Protein AF-A0A0F9SSB9-F1 (afdb_monomer)

Nearest PDB structures (foldseek):
  4ll4-assembly1_A  TM=5.069E-01  e=4.320E-01  Homo sapiens
  3eh1-assembly1_A  TM=4.615E-01  e=3.687E-01  Homo sapiens
  3eh2-assembly2_B  TM=4.632E-01  e=5.627E-01  Homo sapiens
  2nut-assembly1_B  TM=4.626E-01  e=5.627E-01  Homo sapiens
  2nup-assembly1_B  TM=4.131E-01  e=1.006E+00  Homo sapiens

Solvent-accessible surface area (backbone atoms only — not comparable to full-atom values): 6078 Å² total; per-residue (Å²): 110,49,40,52,62,40,77,47,74,48,72,54,76,49,72,35,81,74,84,45,76,48,34,30,32,37,40,35,24,44,34,40,78,85,44,54,82,59,84,90,54,81,59,78,37,50,78,71,52,75,51,70,82,46,72,33,49,53,74,34,72,49,69,55,69,86,40,78,48,65,43,90,57,66,38,70,47,30,28,49,32,45,33,38,27,37,50,55,96,94,41,81,38,76,64,48,72,52,75,47,77,31,40,30,37,125

Foldseek 3Di:
DEAAFDKDKDKDKDWAAPQAKWFKKKWKFKDAPPWDPDFQDDIPGHTDDMGGRDIDGHGDMDMDDIDIDGHNDFHFFIKIKIWIWTQDPNDTGTDGMDMDTDGYHD

Secondary structure (DSSP, 8-state):
-EETT--EEE--EEE--SSS-EEEEEEEEEE-TT----TTS---PEEEEEEEEEEE-TT-EEEPPPEEE--SS-EEEEEEEEEEEEEETTEEEEEEEEEEEEEEE-

Sequence (106 aa):
GATVNETISFYVNVGNYLNRNFSFQIQVKRGNKDTLMALNVPTNGSLGFIIGNFTLNDKEGWTSEQLNISFSEQGENQIIIAELWQIKNAEENFYSKVWMRLNITS

pLDDT: mean 95.23, std 3.01, range [80.38, 98.12]

Organism: NCBI:txid412755

Structure (mmCIF, N/CA/C/O backbone):
data_AF-A0A0F9SSB9-F1
#
_entry.id   AF-A0A0F9SSB9-F1
#
loop_
_atom_site.group_PDB
_atom_site.id
_atom_site.type_symbol
_atom_site.label_atom_id
_atom_site.label_alt_id
_atom_site.label_comp_id
_atom_site.label_asym_id
_atom_site.label_entity_id
_atom_site.label_seq_id
_atom_site.pdbx_PDB_ins_code
_atom_site.Cartn_x
_atom_site.Cartn_y
_atom_site.Cartn_z
_atom_site.occupancy
_atom_site.B_iso_or_equiv
_atom_site.auth_seq_id
_atom_site.auth_comp_id
_atom_site.auth_asym_id
_atom_site.auth_atom_id
_atom_site.pdbx_PDB_model_num
ATOM 1 N N . GLY A 1 1 ? -10.805 -9.957 12.124 1.00 80.38 1 GLY A N 1
ATOM 2 C CA . GLY A 1 1 ? -11.339 -8.866 12.960 1.00 80.38 1 GLY A CA 1
ATOM 3 C C . GLY A 1 1 ? -10.225 -8.372 13.850 1.00 80.38 1 GLY A C 1
ATOM 4 O O . GLY A 1 1 ? -9.237 -9.087 13.957 1.00 80.38 1 GLY A O 1
ATOM 5 N N . ALA A 1 2 ? -10.372 -7.186 14.424 1.00 92.50 2 ALA A N 1
ATOM 6 C CA . ALA A 1 2 ? -9.449 -6.613 15.407 1.00 92.50 2 ALA A CA 1
ATOM 7 C C . ALA A 1 2 ? -10.251 -5.750 16.396 1.00 92.50 2 ALA A C 1
ATOM 9 O O . ALA A 1 2 ? -11.395 -5.399 16.094 1.00 92.50 2 ALA A O 1
ATOM 10 N N . THR A 1 3 ? -9.696 -5.408 17.552 1.00 96.00 3 THR A N 1
ATOM 11 C CA . THR A 1 3 ? -10.320 -4.459 18.482 1.00 96.00 3 THR A CA 1
ATOM 12 C C . THR A 1 3 ? -9.874 -3.021 18.212 1.00 96.00 3 THR A C 1
ATOM 14 O O . THR A 1 3 ? -8.920 -2.757 17.472 1.00 96.00 3 THR A O 1
ATOM 17 N N . VAL A 1 4 ? -10.597 -2.051 18.775 1.00 95.19 4 VAL A N 1
ATOM 18 C CA . VAL A 1 4 ? -10.216 -0.634 18.711 1.00 95.19 4 VAL A CA 1
ATOM 19 C C . VAL A 1 4 ? -8.806 -0.450 19.274 1.00 95.19 4 VAL A C 1
ATOM 21 O O . VAL A 1 4 ? -8.477 -0.946 20.348 1.00 95.19 4 VAL A O 1
ATOM 24 N N . ASN A 1 5 ? -7.982 0.304 18.547 1.00 95.75 5 ASN A N 1
ATOM 25 C CA . ASN A 1 5 ? -6.567 0.555 18.833 1.00 95.75 5 ASN A CA 1
ATOM 26 C C . ASN A 1 5 ? -5.660 -0.686 18.831 1.00 95.75 5 ASN A C 1
ATOM 28 O O . ASN A 1 5 ? -4.471 -0.550 19.124 1.00 95.75 5 ASN A O 1
ATOM 32 N N . GLU A 1 6 ? -6.163 -1.863 18.450 1.00 96.69 6 GLU A N 1
ATOM 33 C CA . GLU A 1 6 ? -5.307 -3.020 18.212 1.00 96.69 6 GLU A CA 1
ATOM 34 C C . GLU A 1 6 ? -4.364 -2.730 17.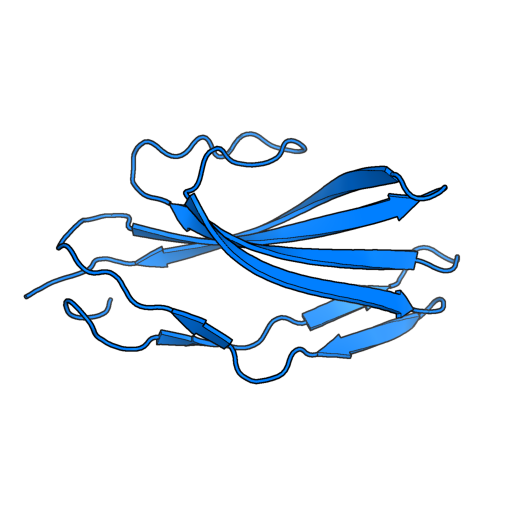038 1.00 96.69 6 GLU A C 1
ATOM 36 O O . GLU A 1 6 ? -4.775 -2.266 15.967 1.00 96.69 6 GLU A O 1
ATOM 41 N N . THR A 1 7 ? -3.075 -2.992 17.252 1.00 96.56 7 THR A N 1
ATOM 42 C CA . THR A 1 7 ? -2.067 -2.885 16.200 1.00 96.56 7 THR A CA 1
ATOM 43 C C . THR A 1 7 ? -2.147 -4.109 15.305 1.00 96.56 7 THR A C 1
ATOM 45 O O . THR A 1 7 ? -1.843 -5.224 15.719 1.00 96.56 7 THR A O 1
ATOM 48 N N . ILE A 1 8 ? -2.496 -3.881 14.046 1.00 95.94 8 ILE A N 1
ATOM 49 C CA . ILE A 1 8 ? -2.476 -4.889 12.996 1.00 95.94 8 ILE A CA 1
ATOM 50 C C . ILE A 1 8 ? -1.144 -4.770 12.266 1.00 95.94 8 ILE A C 1
ATOM 52 O O . ILE A 1 8 ? -0.866 -3.757 11.615 1.00 95.94 8 ILE A O 1
ATOM 56 N N . SER A 1 9 ? -0.337 -5.821 12.371 1.00 96.88 9 SER A N 1
ATOM 57 C CA . SER A 1 9 ? 0.965 -5.909 11.719 1.00 96.88 9 SER A CA 1
ATOM 58 C C . SER A 1 9 ? 0.895 -6.733 10.436 1.00 96.88 9 SER A C 1
ATOM 60 O O . SER A 1 9 ? 0.302 -7.812 10.412 1.00 96.88 9 SER A O 1
ATOM 62 N N . PHE A 1 10 ? 1.515 -6.252 9.362 1.00 96.25 10 PHE A N 1
ATOM 63 C CA . PHE A 1 10 ? 1.532 -6.935 8.067 1.00 96.25 10 PHE A CA 1
ATOM 64 C C . PHE A 1 10 ? 2.781 -6.580 7.252 1.00 96.25 10 PHE A C 1
ATOM 66 O O . PHE A 1 10 ? 3.517 -5.655 7.582 1.00 96.25 10 PHE A O 1
ATOM 73 N N . TYR A 1 11 ? 3.002 -7.320 6.168 1.00 97.06 11 TYR A N 1
ATOM 74 C CA . TYR A 1 11 ? 4.060 -7.067 5.191 1.00 97.06 11 TYR A CA 1
ATOM 75 C C . TYR A 1 11 ? 3.441 -6.902 3.806 1.00 97.06 11 TYR A C 1
ATOM 77 O O . TYR A 1 11 ? 2.404 -7.501 3.510 1.00 97.06 11 TYR A O 1
ATOM 85 N N . VAL A 1 12 ? 4.088 -6.123 2.944 1.00 96.50 12 VAL A N 1
ATOM 86 C CA . VAL A 1 12 ? 3.713 -5.990 1.534 1.00 96.50 12 VAL A CA 1
ATOM 87 C C . VAL A 1 12 ? 4.837 -6.532 0.666 1.00 96.50 12 VAL A C 1
ATOM 89 O O . VAL A 1 12 ? 6.003 -6.215 0.882 1.00 96.50 12 VAL A O 1
ATOM 92 N N . ASN A 1 13 ? 4.471 -7.341 -0.325 1.00 96.75 13 ASN A N 1
ATOM 93 C CA . ASN A 1 13 ? 5.397 -7.918 -1.291 1.00 96.75 13 ASN A CA 1
ATOM 94 C C . ASN A 1 13 ? 5.094 -7.366 -2.684 1.00 96.75 13 ASN A C 1
ATOM 96 O O . ASN A 1 13 ? 3.936 -7.353 -3.106 1.00 96.75 13 ASN A O 1
ATOM 100 N N . VAL A 1 14 ? 6.131 -6.950 -3.406 1.00 96.94 14 VAL A N 1
ATOM 101 C CA . VAL A 1 14 ? 6.053 -6.509 -4.803 1.00 96.94 14 VAL A CA 1
ATOM 102 C C . VAL A 1 14 ? 7.019 -7.348 -5.622 1.00 96.94 14 VAL A C 1
ATOM 104 O O . VAL A 1 14 ? 8.197 -7.421 -5.293 1.00 96.94 14 VAL A O 1
ATOM 107 N N . GLY A 1 15 ? 6.524 -7.972 -6.688 1.00 97.06 15 GLY A N 1
ATOM 108 C CA . GLY A 1 15 ? 7.343 -8.676 -7.673 1.00 97.06 15 GLY A CA 1
ATOM 109 C C . GLY A 1 15 ? 7.232 -7.997 -9.031 1.00 97.06 15 GLY A C 1
ATOM 110 O O . GLY A 1 15 ? 6.128 -7.659 -9.464 1.00 97.06 15 GLY A O 1
ATOM 111 N N . ASN A 1 16 ? 8.362 -7.795 -9.703 1.00 97.56 16 ASN A N 1
ATOM 112 C CA . ASN A 1 16 ? 8.393 -7.234 -11.045 1.00 97.56 16 ASN A CA 1
ATOM 113 C C . ASN A 1 16 ? 8.524 -8.347 -12.094 1.00 97.56 16 ASN A C 1
ATOM 115 O O . ASN A 1 16 ? 9.526 -9.048 -12.135 1.00 97.56 16 ASN A O 1
ATOM 119 N N . TYR A 1 17 ? 7.530 -8.475 -12.973 1.00 96.06 17 TYR A N 1
ATOM 120 C CA . TYR A 1 17 ? 7.516 -9.447 -14.078 1.00 96.06 17 TYR A CA 1
ATOM 121 C C . TYR A 1 17 ? 7.179 -8.773 -15.417 1.00 96.06 17 TYR A C 1
ATOM 123 O O . TYR A 1 17 ? 6.512 -9.350 -16.274 1.00 96.06 17 TYR A O 1
ATOM 131 N N . LEU A 1 18 ? 7.566 -7.501 -15.567 1.00 95.50 18 LEU A N 1
ATOM 132 C CA . LEU A 1 18 ? 7.199 -6.657 -16.708 1.00 95.50 18 LEU A CA 1
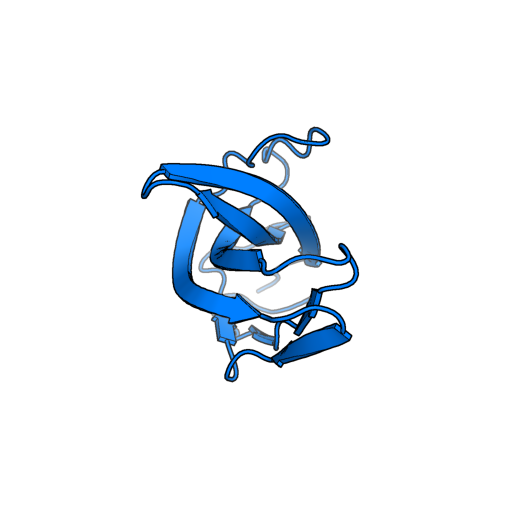ATOM 133 C C . LEU A 1 18 ? 8.236 -6.663 -17.840 1.00 95.50 18 LEU A C 1
ATOM 135 O O . LEU A 1 18 ? 8.049 -5.933 -18.814 1.00 95.50 18 LEU A O 1
ATOM 139 N N . ASN A 1 19 ? 9.325 -7.432 -17.723 1.00 97.00 19 ASN A N 1
ATOM 140 C CA . ASN A 1 19 ? 10.447 -7.433 -18.668 1.00 97.00 19 ASN A CA 1
ATOM 141 C C . ASN A 1 19 ? 11.084 -6.039 -18.861 1.00 97.00 19 ASN A C 1
ATOM 143 O O . ASN A 1 19 ? 11.503 -5.661 -19.955 1.00 97.00 19 ASN A O 1
ATOM 147 N N . ARG A 1 20 ? 11.089 -5.234 -17.793 1.00 95.75 20 ARG A N 1
ATOM 148 C CA . ARG A 1 20 ? 11.694 -3.895 -17.708 1.00 95.75 20 ARG A CA 1
ATOM 149 C C . ARG A 1 20 ? 11.881 -3.504 -16.248 1.00 95.75 20 ARG A C 1
ATOM 151 O O . ARG A 1 20 ? 11.190 -4.044 -15.388 1.00 95.75 20 ARG A O 1
ATOM 158 N N . ASN A 1 21 ? 12.716 -2.505 -15.978 1.00 96.56 21 ASN A N 1
ATOM 159 C CA . ASN A 1 21 ? 12.829 -1.941 -14.635 1.00 96.56 21 ASN A CA 1
ATOM 160 C C . ASN A 1 21 ? 11.527 -1.245 -14.224 1.00 96.56 21 ASN A C 1
ATOM 162 O O . ASN A 1 21 ? 10.872 -0.579 -15.034 1.00 96.56 21 ASN A O 1
ATOM 166 N N . PHE A 1 22 ? 11.163 -1.395 -12.954 1.00 96.94 22 PHE A N 1
ATOM 167 C CA . PHE A 1 22 ? 9.963 -0.811 -12.377 1.00 96.94 22 PHE A CA 1
ATOM 168 C C . PHE A 1 22 ? 10.325 -0.026 -11.120 1.00 96.94 22 PHE A C 1
ATOM 170 O O . PHE A 1 22 ? 10.671 -0.604 -10.089 1.00 96.94 22 PHE A O 1
ATOM 177 N N . SER A 1 23 ? 10.262 1.301 -11.225 1.00 97.69 23 SER A N 1
ATOM 178 C CA . SER A 1 23 ? 10.419 2.208 -10.090 1.00 97.69 23 SER A CA 1
ATOM 179 C C . SER A 1 23 ? 9.063 2.475 -9.453 1.00 97.69 23 SER A C 1
ATOM 181 O O . SER A 1 23 ? 8.092 2.746 -10.167 1.00 97.69 23 SER A O 1
ATOM 183 N N . PHE A 1 24 ? 8.977 2.382 -8.128 1.00 97.56 24 PHE A N 1
ATOM 184 C CA . PHE 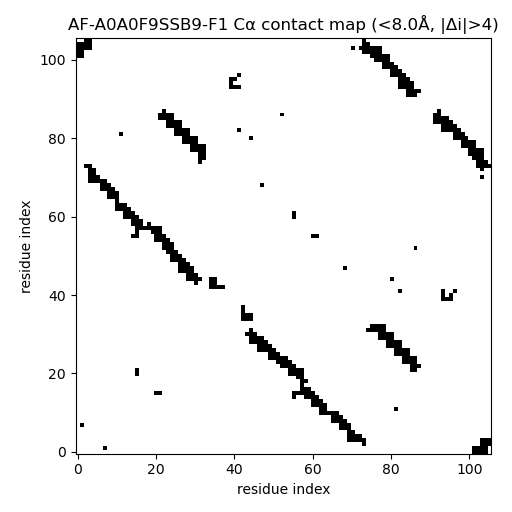A 1 24 ? 7.697 2.455 -7.433 1.00 97.56 24 PHE A CA 1
ATOM 185 C C . PHE A 1 24 ? 7.779 2.973 -6.000 1.00 97.56 24 PHE A C 1
ATOM 187 O O . PHE A 1 24 ? 8.833 3.007 -5.359 1.00 97.56 24 PHE A O 1
ATOM 194 N N . GLN A 1 25 ? 6.598 3.308 -5.493 1.00 97.38 25 GLN A N 1
ATOM 195 C CA . GLN A 1 25 ? 6.313 3.458 -4.077 1.00 97.38 25 GLN A CA 1
ATOM 196 C C . GLN A 1 25 ? 4.994 2.771 -3.719 1.00 97.38 25 GLN A C 1
ATOM 198 O O . GLN A 1 25 ? 4.167 2.470 -4.583 1.00 97.38 25 GLN A O 1
ATOM 203 N N . ILE A 1 26 ? 4.795 2.544 -2.428 1.00 97.88 26 ILE A N 1
ATOM 204 C CA . ILE A 1 26 ? 3.571 2.017 -1.846 1.00 97.88 26 ILE A CA 1
ATOM 205 C C . ILE A 1 26 ? 2.962 3.080 -0.946 1.00 97.88 26 ILE A C 1
ATOM 207 O O . ILE A 1 26 ? 3.626 3.613 -0.060 1.00 97.88 26 ILE A O 1
ATOM 211 N N . GLN A 1 27 ? 1.679 3.352 -1.148 1.00 97.88 27 GLN A N 1
ATOM 212 C CA . GLN A 1 27 ? 0.883 4.174 -0.247 1.00 97.88 27 GLN A CA 1
ATOM 213 C C . GLN A 1 27 ? -0.076 3.269 0.517 1.00 97.88 27 GLN A C 1
ATOM 215 O O . GLN A 1 27 ? -0.907 2.585 -0.082 1.00 97.88 27 GLN A O 1
ATOM 220 N N . VAL A 1 28 ? 0.037 3.259 1.843 1.00 98.06 28 VAL A N 1
ATOM 221 C CA . VAL A 1 28 ? -0.874 2.512 2.709 1.00 98.06 28 VAL A CA 1
ATOM 222 C C . VAL A 1 28 ? -1.950 3.452 3.227 1.00 98.06 28 VAL A C 1
ATOM 224 O O . VAL A 1 28 ? -1.655 4.487 3.828 1.00 98.06 28 VAL A O 1
ATOM 227 N N . LYS A 1 29 ? -3.209 3.080 3.010 1.00 97.94 29 LYS A N 1
ATOM 228 C CA . LYS A 1 29 ? -4.394 3.859 3.364 1.00 97.94 29 LYS A CA 1
ATOM 229 C C . LYS A 1 29 ? -5.331 3.072 4.277 1.00 97.94 29 LYS A C 1
ATOM 231 O O . LYS A 1 29 ? -5.406 1.844 4.214 1.00 97.94 29 LYS A O 1
ATOM 236 N N . ARG A 1 30 ? -6.081 3.811 5.094 1.00 97.44 30 ARG A N 1
ATOM 237 C CA . ARG A 1 30 ? -7.254 3.330 5.830 1.00 97.44 30 ARG A CA 1
ATOM 238 C C . ARG A 1 30 ? -8.509 3.698 5.050 1.00 97.44 30 ARG A C 1
ATOM 240 O O . ARG A 1 30 ? -8.670 4.847 4.652 1.00 97.44 30 ARG A O 1
ATOM 247 N N . GLY A 1 31 ? -9.393 2.738 4.848 1.00 96.06 31 GLY A N 1
ATOM 248 C CA . GLY A 1 31 ? -10.716 2.943 4.275 1.00 96.06 31 GLY A CA 1
ATOM 249 C C . GLY A 1 31 ? -11.809 2.406 5.190 1.00 96.06 31 GLY A C 1
ATOM 250 O O . GLY A 1 31 ? -11.535 1.802 6.222 1.00 96.06 31 GLY A O 1
ATOM 251 N N . ASN A 1 32 ? -13.048 2.601 4.772 1.00 95.12 32 ASN A N 1
ATOM 252 C CA . ASN A 1 32 ? -14.268 2.140 5.423 1.00 95.12 32 ASN A CA 1
ATOM 253 C C . ASN A 1 32 ? -15.297 1.726 4.351 1.00 95.12 32 ASN A C 1
ATOM 255 O O . ASN A 1 32 ? -14.983 1.667 3.158 1.00 95.12 32 ASN A O 1
ATOM 259 N N . LYS A 1 33 ? -16.546 1.474 4.756 1.00 92.88 33 LYS A N 1
ATOM 260 C CA . LYS A 1 33 ? -17.646 1.108 3.846 1.00 92.88 33 LYS A CA 1
ATOM 261 C C . LYS A 1 33 ? -17.906 2.110 2.706 1.00 92.88 33 LYS A C 1
ATOM 263 O O . LYS A 1 33 ? -18.411 1.702 1.666 1.00 92.88 33 LYS A O 1
ATOM 268 N N . ASP A 1 34 ? -17.548 3.381 2.889 1.00 94.25 34 ASP A N 1
ATOM 269 C CA . ASP A 1 34 ? -17.786 4.467 1.930 1.00 94.25 34 ASP A CA 1
ATOM 270 C C . ASP A 1 34 ? -16.573 4.689 1.003 1.00 94.25 34 ASP A C 1
ATOM 272 O O . ASP A 1 34 ? -16.571 5.571 0.141 1.00 94.25 34 ASP A O 1
ATOM 276 N N . THR A 1 35 ? -15.516 3.884 1.158 1.00 95.88 35 THR A N 1
ATOM 277 C CA . THR A 1 35 ? -14.331 3.945 0.299 1.00 95.88 35 THR A CA 1
ATOM 278 C C . THR A 1 35 ? -14.626 3.397 -1.096 1.00 95.88 35 THR A C 1
ATOM 280 O O . THR A 1 35 ? -15.078 2.263 -1.268 1.00 95.88 35 THR A O 1
ATOM 283 N N . LEU A 1 36 ? -14.305 4.191 -2.116 1.00 94.69 36 LEU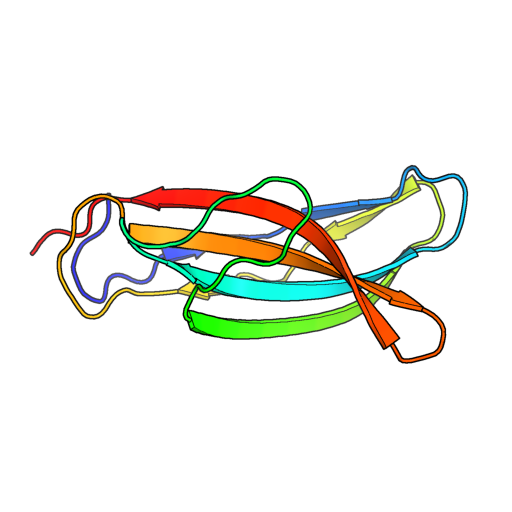 A N 1
ATOM 284 C CA . LEU A 1 36 ? -14.491 3.855 -3.523 1.00 94.69 36 LEU A CA 1
ATOM 285 C C . LEU A 1 36 ? -13.404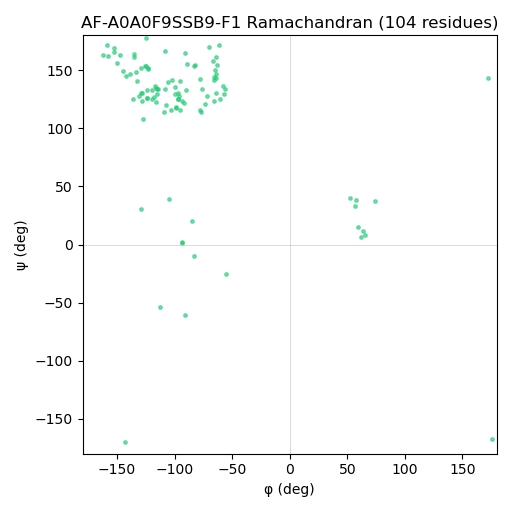 2.877 -3.992 1.00 94.69 36 LEU A C 1
ATOM 287 O O . LEU A 1 36 ? -12.227 3.222 -4.091 1.00 94.69 36 LEU A O 1
ATOM 291 N N . MET A 1 37 ? -13.821 1.655 -4.334 1.00 92.69 37 MET A N 1
ATOM 292 C CA . MET A 1 37 ? -12.945 0.550 -4.753 1.00 92.69 37 MET A CA 1
ATOM 293 C C . MET A 1 37 ? -12.998 0.292 -6.268 1.00 92.69 37 MET A C 1
ATOM 295 O O . MET A 1 37 ? -13.002 -0.855 -6.713 1.00 92.69 37 MET A O 1
ATOM 299 N N . ALA A 1 38 ? -13.057 1.352 -7.077 1.00 92.88 38 ALA A N 1
ATOM 300 C CA . ALA A 1 38 ? -13.090 1.232 -8.536 1.00 92.88 38 ALA A CA 1
ATOM 301 C C . ALA A 1 38 ? -11.777 0.650 -9.089 1.00 92.88 38 ALA A C 1
ATOM 303 O O . ALA A 1 38 ? -10.701 0.924 -8.565 1.00 92.88 38 ALA A O 1
ATOM 304 N N . LEU A 1 39 ? -11.839 -0.158 -10.147 1.00 89.12 39 LEU A N 1
ATOM 305 C CA . LEU A 1 39 ? -10.651 -0.739 -10.785 1.00 89.12 39 LEU A CA 1
ATOM 306 C C . LEU A 1 39 ? -9.756 0.356 -11.388 1.00 89.12 39 LEU A C 1
ATOM 308 O O . LEU A 1 39 ? -10.254 1.360 -11.884 1.00 89.12 39 LEU A O 1
ATOM 312 N N . ASN A 1 40 ? -8.437 0.144 -11.368 1.00 89.38 40 ASN A N 1
ATOM 313 C CA . ASN A 1 40 ? -7.441 0.981 -12.060 1.00 89.38 40 ASN A CA 1
ATOM 314 C C . ASN A 1 40 ? -7.384 2.475 -11.671 1.00 89.38 40 ASN A C 1
ATOM 316 O O . ASN A 1 40 ? -6.754 3.258 -12.373 1.00 89.38 40 ASN A O 1
ATOM 320 N N . VAL A 1 41 ? -7.988 2.873 -10.550 1.00 95.38 41 VAL A N 1
ATOM 321 C CA . VAL A 1 41 ? -7.896 4.236 -9.997 1.00 95.38 41 VAL A CA 1
ATOM 322 C C . VAL A 1 41 ? -7.503 4.209 -8.516 1.00 95.38 41 VAL A C 1
ATOM 324 O O . VAL A 1 41 ? -7.815 3.225 -7.829 1.00 95.38 41 VAL A O 1
ATOM 327 N N . PRO A 1 42 ? -6.840 5.256 -7.993 1.00 96.44 42 PRO A N 1
ATOM 328 C CA . PRO A 1 42 ? -6.553 5.349 -6.568 1.00 96.44 42 PRO A CA 1
ATOM 329 C C . PRO A 1 42 ? -7.844 5.465 -5.754 1.00 96.44 42 PRO A C 1
ATOM 331 O O . PRO A 1 42 ? -8.860 5.985 -6.215 1.00 96.44 42 PRO A O 1
ATOM 334 N N . THR A 1 43 ? -7.803 4.962 -4.529 1.00 97.31 43 THR A N 1
ATOM 335 C CA . THR A 1 43 ? -8.906 5.043 -3.572 1.00 97.31 43 THR A CA 1
ATOM 336 C C . THR A 1 43 ? -8.908 6.391 -2.858 1.00 97.31 43 THR A C 1
ATOM 338 O O . THR A 1 43 ? -7.864 7.029 -2.672 1.00 97.31 43 THR A O 1
ATOM 341 N N . ASN A 1 44 ? -10.092 6.788 -2.391 1.00 96.50 44 ASN A N 1
ATOM 342 C CA . ASN A 1 44 ? -10.310 7.950 -1.527 1.00 96.50 44 ASN A CA 1
ATOM 343 C C . ASN A 1 44 ? -10.099 7.635 -0.031 1.00 96.50 44 ASN A C 1
ATOM 345 O O . ASN A 1 44 ? -10.617 8.355 0.818 1.00 96.50 44 ASN A O 1
ATOM 349 N N . GLY A 1 45 ? -9.380 6.556 0.299 1.00 95.81 45 GLY A N 1
ATOM 350 C CA . GLY A 1 45 ? -9.023 6.239 1.680 1.00 95.81 45 GLY A CA 1
ATOM 351 C C . GLY A 1 45 ? -8.050 7.260 2.279 1.00 95.81 45 GLY A C 1
ATOM 352 O O . GLY A 1 45 ? -7.299 7.932 1.568 1.00 95.81 45 GLY A O 1
ATOM 353 N N . SER A 1 46 ? -8.025 7.333 3.605 1.00 96.56 46 SER A N 1
ATOM 354 C CA . SER A 1 46 ? -7.132 8.202 4.368 1.00 96.56 46 SER A CA 1
ATOM 355 C C . SER A 1 46 ? -5.708 7.659 4.344 1.00 96.56 46 SER A C 1
ATOM 357 O O . SER A 1 46 ? -5.456 6.542 4.804 1.00 96.56 46 SER A O 1
ATOM 359 N N . LEU A 1 47 ? -4.764 8.450 3.833 1.00 96.88 47 LEU A N 1
ATOM 360 C CA . LEU A 1 47 ? -3.348 8.087 3.809 1.00 96.88 47 LEU A CA 1
ATOM 361 C C . LEU A 1 47 ? -2.812 7.880 5.228 1.00 96.88 47 LEU A C 1
ATOM 363 O O . LEU A 1 47 ? -2.935 8.750 6.085 1.00 96.88 47 LEU A O 1
ATOM 367 N N . GLY A 1 48 ? -2.234 6.706 5.468 1.00 94.00 48 GLY A N 1
ATOM 368 C CA . GLY A 1 48 ? -1.517 6.390 6.695 1.00 94.00 48 GLY A CA 1
ATOM 369 C C . GLY A 1 48 ? -0.039 6.721 6.560 1.00 94.00 48 GLY A C 1
ATOM 370 O O . GLY A 1 48 ? 0.478 7.538 7.312 1.00 94.00 48 GLY A O 1
ATOM 371 N N . PHE A 1 49 ? 0.634 6.085 5.603 1.00 94.44 49 PHE A N 1
ATOM 372 C CA . PHE A 1 49 ? 2.061 6.286 5.359 1.00 94.44 49 PHE A CA 1
ATOM 373 C C . PHE A 1 49 ? 2.450 5.877 3.935 1.00 94.44 49 PHE A C 1
ATOM 375 O O . PHE A 1 49 ? 1.720 5.158 3.247 1.00 94.44 49 PHE A O 1
ATOM 382 N N . ILE A 1 50 ? 3.619 6.354 3.511 1.00 96.81 50 ILE A N 1
ATOM 383 C CA . ILE A 1 50 ? 4.231 6.083 2.210 1.00 96.81 50 ILE A CA 1
ATOM 384 C C . ILE A 1 50 ? 5.550 5.352 2.452 1.00 96.81 50 ILE A C 1
ATOM 386 O O . ILE A 1 50 ? 6.314 5.726 3.339 1.00 96.81 50 ILE A O 1
ATOM 390 N N . ILE A 1 51 ? 5.815 4.316 1.663 1.00 94.94 51 ILE A N 1
ATOM 391 C CA . ILE A 1 51 ? 7.069 3.559 1.671 1.00 94.94 51 ILE A CA 1
ATOM 392 C C . ILE A 1 51 ? 7.548 3.519 0.233 1.00 94.94 51 ILE A C 1
ATOM 394 O O . ILE A 1 51 ? 6.805 3.053 -0.631 1.00 94.94 51 ILE A O 1
ATOM 398 N N .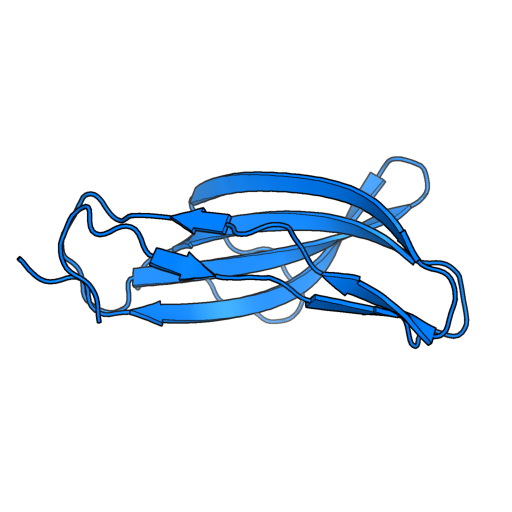 GLY A 1 52 ? 8.752 3.979 -0.080 1.00 83.69 52 GLY A N 1
ATOM 399 C CA . GLY A 1 52 ? 9.087 4.028 -1.494 1.00 83.69 52 GLY A CA 1
ATOM 400 C C . GLY A 1 52 ? 10.406 4.641 -1.895 1.00 83.69 52 GLY A C 1
ATOM 401 O O . GLY A 1 52 ? 11.286 4.888 -1.075 1.00 83.69 52 GLY A O 1
ATOM 402 N N . ASN A 1 53 ? 10.454 4.868 -3.211 1.00 90.06 53 ASN A N 1
ATOM 403 C CA . ASN A 1 53 ? 11.600 5.147 -4.077 1.00 90.06 53 ASN A CA 1
ATOM 404 C C . ASN A 1 53 ? 12.482 3.926 -4.360 1.00 90.06 53 ASN A C 1
ATOM 406 O O . ASN A 1 53 ? 13.701 4.030 -4.485 1.00 90.06 53 ASN A O 1
ATOM 410 N N . PHE A 1 54 ? 11.848 2.764 -4.522 1.00 95.88 54 PHE A N 1
ATOM 411 C CA . PHE A 1 54 ? 12.528 1.538 -4.928 1.00 95.88 54 PHE A CA 1
ATOM 412 C C . PHE A 1 54 ? 12.551 1.404 -6.446 1.00 95.88 54 PHE A C 1
ATOM 414 O O . PHE A 1 54 ? 11.681 1.924 -7.145 1.00 95.88 54 PHE A O 1
ATOM 421 N N . THR A 1 55 ? 13.528 0.660 -6.955 1.00 97.06 55 THR A N 1
ATOM 422 C CA . THR A 1 55 ? 13.543 0.179 -8.337 1.00 97.06 55 THR A CA 1
ATOM 423 C C . THR A 1 55 ? 13.839 -1.307 -8.320 1.00 97.06 55 THR A C 1
ATOM 425 O O . THR A 1 55 ? 14.815 -1.720 -7.703 1.00 97.06 55 THR A O 1
ATOM 428 N N . LEU A 1 56 ? 12.993 -2.088 -8.988 1.00 97.44 56 LEU A N 1
ATOM 429 C CA . LEU A 1 56 ? 13.209 -3.516 -9.205 1.00 97.44 56 LEU A CA 1
ATOM 430 C C . LEU A 1 56 ? 13.544 -3.766 -10.666 1.00 97.44 56 LEU A C 1
ATOM 432 O O . LEU A 1 56 ? 12.845 -3.273 -11.558 1.00 97.44 56 LEU A O 1
ATOM 436 N N . ASN A 1 57 ? 14.577 -4.563 -10.910 1.00 98.06 57 ASN A N 1
ATOM 437 C CA . ASN A 1 57 ? 14.832 -5.140 -12.223 1.00 98.06 57 ASN A CA 1
ATOM 438 C C . ASN A 1 57 ? 13.773 -6.208 -12.543 1.00 98.06 57 ASN A C 1
ATOM 440 O O . ASN A 1 57 ? 12.952 -6.577 -11.697 1.00 98.06 57 ASN A O 1
ATOM 444 N N . ASP A 1 58 ? 13.746 -6.688 -13.787 1.00 97.38 58 ASP A N 1
ATOM 445 C CA . ASP A 1 58 ? 12.869 -7.804 -14.151 1.00 97.38 58 ASP A CA 1
ATOM 446 C C . ASP A 1 58 ? 13.171 -9.040 -13.286 1.00 97.38 58 ASP A C 1
ATOM 448 O O . ASP A 1 58 ? 14.331 -9.383 -13.064 1.00 97.38 58 ASP A O 1
ATOM 452 N N . LYS A 1 59 ? 12.113 -9.709 -12.817 1.00 97.12 59 LYS A N 1
ATOM 453 C CA . LYS A 1 59 ? 12.118 -10.886 -11.927 1.00 97.12 59 LYS A CA 1
ATOM 454 C C . LYS A 1 59 ? 12.658 -10.651 -10.518 1.00 97.12 59 LYS A C 1
ATOM 456 O O . LYS A 1 59 ? 12.788 -11.613 -9.762 1.00 97.12 59 LYS A O 1
ATOM 461 N N . GLU A 1 60 ? 12.923 -9.407 -10.133 1.00 98.12 60 GLU A N 1
ATOM 462 C CA . GLU A 1 60 ? 13.226 -9.078 -8.744 1.00 98.12 60 GLU A CA 1
ATOM 463 C C . GLU A 1 60 ? 11.953 -8.891 -7.916 1.00 98.12 60 GLU A C 1
ATOM 465 O O . GLU A 1 60 ? 10.881 -8.530 -8.417 1.00 98.12 60 GLU A O 1
ATOM 470 N N . GLY A 1 61 ? 12.097 -9.142 -6.618 1.00 97.44 61 GLY A N 1
ATOM 471 C CA . GLY A 1 61 ? 11.062 -8.930 -5.622 1.00 97.44 61 GLY A CA 1
ATOM 472 C C . GLY A 1 61 ? 11.562 -8.052 -4.485 1.00 97.44 61 GLY A C 1
ATOM 473 O O . GLY A 1 61 ? 12.753 -8.017 -4.181 1.00 97.44 61 GLY A O 1
ATOM 474 N N . TRP A 1 62 ? 10.629 -7.364 -3.845 1.00 97.25 62 TRP A N 1
ATOM 475 C CA . TRP A 1 62 ? 10.853 -6.585 -2.638 1.00 97.25 62 TRP A CA 1
ATOM 476 C C . TRP A 1 62 ? 9.772 -6.899 -1.612 1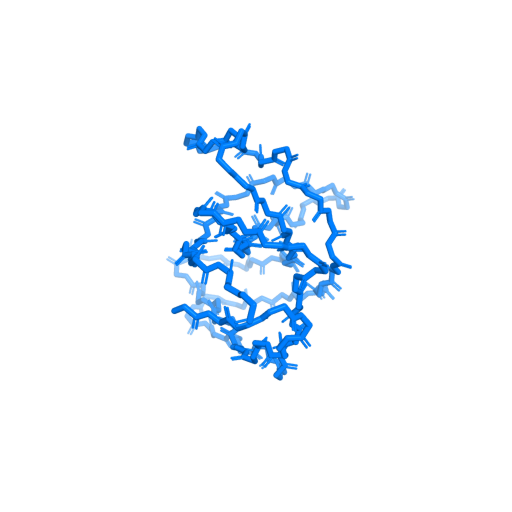.00 97.25 62 TRP A C 1
ATOM 478 O O . TRP A 1 62 ? 8.593 -7.023 -1.954 1.00 97.25 62 TRP A O 1
ATOM 488 N N . THR A 1 63 ? 10.185 -6.980 -0.354 1.00 97.12 63 THR A N 1
ATOM 489 C CA . THR A 1 63 ? 9.311 -7.147 0.805 1.00 97.12 63 THR A CA 1
ATOM 490 C C . THR A 1 63 ? 9.515 -5.952 1.719 1.00 97.12 63 THR A C 1
ATOM 492 O O . THR A 1 63 ? 10.652 -5.568 1.991 1.00 97.12 63 THR A O 1
ATOM 495 N N . SER A 1 64 ? 8.421 -5.357 2.189 1.00 96.25 64 SER A N 1
ATOM 496 C CA . SER A 1 64 ? 8.489 -4.266 3.154 1.00 96.25 64 SER A CA 1
ATOM 497 C C . SER A 1 64 ? 9.080 -4.731 4.483 1.00 96.25 64 SER A C 1
ATOM 499 O O . SER A 1 64 ? 9.030 -5.911 4.828 1.00 96.25 64 SER A O 1
ATOM 501 N N . GLU A 1 65 ? 9.541 -3.786 5.298 1.00 95.75 65 GLU A N 1
ATOM 502 C CA . GLU A 1 65 ? 9.607 -4.022 6.741 1.00 95.75 65 GLU A CA 1
ATOM 503 C C . GLU A 1 65 ? 8.197 -4.272 7.311 1.00 95.75 65 GLU A C 1
ATOM 505 O O . GLU A 1 65 ? 7.190 -4.130 6.606 1.00 95.75 65 GLU A O 1
ATOM 510 N N . GLN A 1 66 ? 8.108 -4.669 8.583 1.00 97.19 66 GLN A N 1
ATOM 511 C CA . GLN A 1 66 ? 6.815 -4.873 9.232 1.00 97.19 66 GLN A CA 1
ATOM 512 C C . GLN A 1 66 ? 6.074 -3.539 9.348 1.00 97.19 66 GLN A C 1
ATOM 514 O O . GLN A 1 66 ? 6.570 -2.581 9.937 1.00 97.19 66 GLN A O 1
ATOM 519 N N . LEU A 1 67 ? 4.868 -3.495 8.799 1.00 96.50 67 LEU A N 1
ATOM 520 C CA . LEU A 1 67 ? 4.013 -2.320 8.785 1.00 96.50 67 LEU A CA 1
ATOM 521 C C . LEU A 1 67 ? 2.933 -2.464 9.837 1.00 96.50 67 LEU A C 1
ATOM 523 O O . LEU A 1 67 ? 2.382 -3.547 10.011 1.00 96.50 67 LEU A O 1
ATOM 527 N N . ASN A 1 68 ? 2.611 -1.358 10.499 1.00 96.50 68 ASN A N 1
ATOM 528 C CA . ASN A 1 68 ? 1.666 -1.333 11.604 1.00 96.50 68 ASN A CA 1
ATOM 529 C C . ASN A 1 68 ? 0.547 -0.338 11.318 1.00 96.50 68 ASN A C 1
ATOM 531 O O . ASN A 1 68 ? 0.793 0.805 10.925 1.00 96.50 68 ASN A O 1
ATOM 535 N N . ILE A 1 69 ? -0.691 -0.766 11.539 1.00 95.19 69 ILE A N 1
ATOM 536 C CA . ILE A 1 69 ? -1.867 0.083 11.401 1.00 95.19 69 ILE A CA 1
ATOM 537 C C . ILE A 1 69 ? -2.876 -0.247 12.493 1.00 95.19 69 ILE A C 1
ATOM 539 O O . ILE A 1 69 ? -3.025 -1.395 12.890 1.00 95.19 69 ILE A O 1
ATOM 543 N N . SER A 1 70 ? -3.579 0.765 12.973 1.00 95.00 70 SER A N 1
ATOM 544 C CA . SER A 1 70 ? -4.666 0.624 13.936 1.00 95.00 70 SER A CA 1
ATOM 545 C C . SER A 1 70 ? -5.853 1.480 13.507 1.00 95.00 70 SER A C 1
ATOM 547 O O . SER A 1 70 ? -5.706 2.400 12.686 1.00 95.00 70 SER A O 1
ATOM 549 N N . PHE A 1 71 ? -7.022 1.159 14.056 1.00 94.81 71 PHE A N 1
ATOM 550 C CA . PHE A 1 71 ? -8.269 1.892 13.861 1.00 94.81 71 PHE A CA 1
ATOM 551 C C . PHE A 1 71 ? -8.737 2.436 15.210 1.00 94.81 71 PHE A C 1
ATOM 553 O O . PHE A 1 71 ? -8.837 1.687 16.179 1.00 94.81 71 PHE A O 1
ATOM 560 N N . SER A 1 72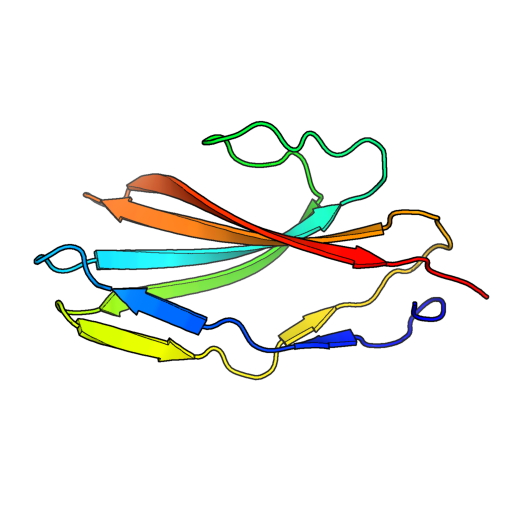 ? -9.004 3.740 15.269 1.00 92.69 72 SER A N 1
ATOM 561 C CA . SER A 1 72 ? -9.410 4.439 16.496 1.00 92.69 72 SER A CA 1
ATOM 562 C C . SER A 1 72 ? -10.902 4.325 16.804 1.00 92.69 72 SER A C 1
ATOM 564 O O . SER A 1 72 ? -11.340 4.721 17.879 1.00 92.69 72 SER A O 1
ATOM 566 N N . GLU A 1 73 ? -11.686 3.808 15.862 1.00 91.62 73 GLU A N 1
ATOM 567 C CA . GLU A 1 73 ? -13.138 3.721 15.952 1.00 91.62 73 GLU A CA 1
ATOM 568 C C . GLU A 1 73 ? -13.607 2.326 15.544 1.00 91.62 73 GLU A C 1
ATOM 570 O O . GLU A 1 73 ? -13.000 1.666 14.694 1.00 91.62 73 GLU A O 1
ATOM 575 N N . GLN A 1 74 ? -14.711 1.890 16.149 1.00 93.19 74 GLN A N 1
ATOM 576 C CA . GLN A 1 74 ? -15.405 0.681 15.726 1.00 93.19 74 GLN A CA 1
ATOM 577 C C . GLN A 1 74 ? -15.938 0.843 14.304 1.00 93.19 74 GLN A C 1
ATOM 579 O O . GLN A 1 74 ? -16.231 1.945 13.836 1.00 93.19 74 GLN A O 1
ATOM 584 N N . GLY A 1 75 ? -16.116 -0.274 13.612 1.00 91.31 75 GLY A N 1
ATOM 585 C CA . GLY A 1 75 ? -16.783 -0.253 12.323 1.00 91.31 75 GLY A CA 1
ATOM 586 C C . GLY A 1 75 ? -16.729 -1.586 11.608 1.00 91.31 75 GLY A C 1
ATOM 587 O O . GLY A 1 75 ? -15.723 -2.299 11.633 1.00 91.31 75 GLY A O 1
ATOM 588 N N . GLU A 1 76 ? -17.823 -1.899 10.929 1.00 89.44 76 GLU A N 1
ATOM 589 C CA . GLU A 1 76 ? -17.866 -2.982 9.959 1.00 89.44 76 GLU A CA 1
ATOM 590 C C . GLU A 1 76 ? -17.216 -2.532 8.650 1.00 89.44 76 GLU A C 1
ATOM 592 O O . GLU A 1 76 ? -17.392 -1.392 8.212 1.00 89.44 76 GLU A O 1
ATOM 597 N N . ASN A 1 77 ? -16.495 -3.444 7.993 1.00 90.81 77 ASN A N 1
ATOM 598 C CA . ASN A 1 77 ? -15.814 -3.176 6.723 1.00 90.81 77 ASN A CA 1
ATOM 599 C C . ASN A 1 77 ? -14.808 -2.010 6.774 1.00 90.81 77 ASN A C 1
ATOM 601 O O . ASN A 1 77 ? -14.676 -1.260 5.805 1.00 90.81 77 ASN A O 1
ATOM 605 N N . GLN A 1 78 ? -14.065 -1.881 7.873 1.00 95.94 78 GLN A N 1
ATOM 606 C CA . GLN A 1 78 ? -12.831 -1.094 7.882 1.00 95.94 78 GLN A CA 1
ATOM 607 C C . GLN A 1 78 ? -11.819 -1.752 6.933 1.00 95.94 78 GLN A C 1
ATOM 609 O O . GLN A 1 78 ? -11.790 -2.977 6.793 1.00 95.94 78 GLN A O 1
ATOM 614 N N . ILE A 1 79 ? -11.020 -0.957 6.225 1.00 96.94 79 ILE A N 1
ATOM 615 C CA . ILE A 1 79 ? -10.181 -1.440 5.122 1.00 96.94 79 ILE A CA 1
ATOM 616 C C . ILE A 1 79 ? -8.738 -0.994 5.328 1.00 96.94 79 ILE A C 1
ATOM 618 O O . ILE A 1 79 ? -8.471 0.187 5.534 1.00 96.94 79 ILE A O 1
ATOM 622 N N . ILE A 1 80 ? -7.799 -1.927 5.215 1.00 97.56 80 ILE A N 1
ATOM 623 C CA . ILE A 1 80 ? -6.383 -1.618 4.994 1.00 97.56 80 ILE A CA 1
ATOM 624 C C . ILE A 1 80 ? -6.136 -1.752 3.496 1.00 97.56 80 ILE A C 1
ATOM 626 O O . ILE A 1 80 ? -6.452 -2.790 2.914 1.00 97.56 80 ILE A O 1
ATOM 630 N N . ILE A 1 81 ? -5.599 -0.712 2.867 1.00 98.00 81 ILE A N 1
ATOM 631 C CA . ILE A 1 81 ? -5.393 -0.643 1.417 1.00 98.00 81 ILE A CA 1
ATOM 632 C C . ILE A 1 81 ? -3.917 -0.361 1.173 1.00 98.00 81 ILE A C 1
ATOM 634 O O . ILE A 1 81 ? -3.390 0.612 1.703 1.00 98.00 81 ILE A O 1
ATOM 638 N N . ALA A 1 82 ? -3.256 -1.183 0.365 1.00 97.69 82 ALA A N 1
ATOM 639 C CA . ALA A 1 82 ? -1.918 -0.903 -0.137 1.00 97.69 82 ALA A CA 1
ATOM 640 C C . ALA A 1 82 ? -2.015 -0.599 -1.634 1.00 97.69 82 ALA A C 1
ATOM 642 O O . ALA A 1 82 ? -2.386 -1.460 -2.435 1.00 97.69 82 ALA A O 1
ATOM 643 N N . GLU A 1 83 ? -1.710 0.640 -2.003 1.00 98.06 83 GLU A N 1
ATOM 644 C CA . GLU A 1 83 ? -1.680 1.101 -3.387 1.00 98.06 83 GLU A CA 1
ATOM 645 C C . GLU A 1 83 ? -0.243 1.112 -3.891 1.00 98.06 83 GLU A C 1
ATOM 647 O O . GLU A 1 83 ? 0.639 1.682 -3.254 1.00 98.06 83 GLU A O 1
ATOM 652 N N . LEU A 1 84 ? -0.022 0.502 -5.050 1.00 97.44 84 LEU A N 1
ATOM 653 C CA . LEU A 1 84 ? 1.243 0.520 -5.764 1.00 97.44 84 LEU A CA 1
ATOM 654 C C . LEU A 1 84 ? 1.220 1.668 -6.773 1.00 97.44 84 LEU A C 1
ATOM 656 O O . LEU A 1 84 ? 0.346 1.718 -7.644 1.00 97.44 84 LEU A O 1
ATOM 660 N N . TRP A 1 85 ? 2.197 2.560 -6.672 1.00 97.75 85 TRP A N 1
ATOM 661 C CA . TRP A 1 85 ? 2.356 3.718 -7.542 1.00 97.75 85 TRP A CA 1
ATOM 662 C C . TRP A 1 85 ? 3.660 3.588 -8.317 1.00 97.75 85 TRP A C 1
ATOM 664 O O . TRP A 1 85 ? 4.728 3.460 -7.721 1.00 97.75 85 TRP A O 1
ATOM 674 N N . GLN A 1 86 ? 3.578 3.616 -9.643 1.00 96.75 86 GLN A N 1
ATOM 675 C CA . GLN A 1 86 ? 4.747 3.665 -10.508 1.00 96.75 86 GLN A CA 1
ATOM 676 C C . GLN A 1 86 ? 5.327 5.080 -10.505 1.00 96.75 86 GLN A C 1
ATOM 678 O O . GLN A 1 86 ? 4.601 6.050 -10.708 1.00 96.75 86 GLN A O 1
ATOM 683 N N . ILE A 1 87 ? 6.644 5.187 -10.365 1.00 96.25 87 ILE A N 1
ATOM 684 C CA . ILE A 1 87 ? 7.380 6.440 -10.521 1.00 96.25 87 ILE A CA 1
ATOM 685 C C . ILE A 1 87 ? 7.968 6.452 -11.932 1.00 96.25 87 ILE A C 1
ATOM 687 O O . ILE A 1 87 ? 8.782 5.598 -12.286 1.00 96.25 87 ILE A O 1
ATOM 691 N N . LYS A 1 88 ? 7.553 7.409 -12.761 1.00 91.94 88 LYS A N 1
ATOM 692 C CA . LYS A 1 88 ? 8.067 7.583 -14.125 1.00 91.94 88 LYS A CA 1
ATOM 693 C C . LYS A 1 88 ? 8.324 9.061 -14.366 1.00 91.94 88 LYS A C 1
ATOM 695 O O . LYS A 1 88 ? 7.419 9.860 -14.200 1.00 91.94 88 LYS A O 1
ATOM 700 N N . ASN A 1 89 ? 9.543 9.421 -14.770 1.00 89.44 89 ASN A N 1
ATOM 701 C CA . ASN A 1 89 ? 9.932 10.818 -15.012 1.00 89.44 89 ASN A CA 1
ATOM 702 C C . ASN A 1 89 ? 9.624 11.755 -13.822 1.00 89.44 89 ASN A C 1
ATOM 704 O O . ASN A 1 89 ? 9.172 12.873 -14.027 1.00 89.44 89 ASN A O 1
ATOM 708 N N . ALA A 1 90 ? 9.851 11.283 -12.590 1.00 86.62 90 ALA A N 1
ATOM 709 C CA . ALA A 1 90 ? 9.500 11.977 -11.342 1.00 86.62 90 ALA A CA 1
ATOM 710 C C . ALA A 1 90 ? 7.991 12.212 -11.103 1.00 86.62 90 ALA A C 1
ATOM 712 O O . ALA A 1 90 ? 7.630 12.916 -10.166 1.00 86.62 90 ALA A O 1
ATOM 713 N N . GLU A 1 91 ? 7.112 11.581 -11.886 1.00 92.94 91 GLU A N 1
ATOM 714 C CA . GLU A 1 91 ? 5.664 11.591 -11.673 1.00 92.94 91 GLU A CA 1
ATOM 715 C C . GLU A 1 91 ? 5.169 10.254 -11.112 1.00 92.94 91 GLU A C 1
ATOM 717 O O . GLU A 1 91 ? 5.587 9.172 -11.544 1.00 92.94 91 GLU A O 1
ATOM 722 N N . GLU A 1 92 ? 4.232 10.335 -10.169 1.00 94.25 92 GLU A N 1
ATOM 723 C CA . GLU A 1 92 ? 3.587 9.186 -9.543 1.00 94.25 92 GLU A CA 1
ATOM 724 C C . GLU A 1 92 ? 2.307 8.820 -10.292 1.00 94.25 92 GLU A C 1
ATOM 726 O O . GLU A 1 92 ? 1.372 9.610 -10.404 1.00 94.25 92 GLU A O 1
ATOM 731 N N . ASN A 1 93 ? 2.248 7.587 -10.782 1.00 95.75 93 ASN A N 1
ATOM 732 C CA . ASN A 1 93 ? 1.116 7.062 -11.527 1.00 95.75 93 ASN A CA 1
ATOM 733 C C . ASN A 1 93 ? 0.539 5.857 -10.789 1.00 95.75 93 ASN A C 1
ATOM 735 O O . ASN A 1 93 ? 1.262 4.901 -10.499 1.00 95.75 93 ASN A O 1
ATOM 739 N N . PHE A 1 94 ? -0.762 5.878 -10.494 1.00 96.44 94 PHE A N 1
ATOM 740 C CA . PHE A 1 94 ? -1.429 4.727 -9.890 1.00 96.44 94 PHE A CA 1
ATOM 741 C C . PHE A 1 94 ? -1.253 3.494 -10.786 1.00 96.44 94 PHE A C 1
ATOM 743 O O . PHE A 1 94 ? -1.518 3.554 -11.986 1.00 96.44 94 PHE A O 1
ATOM 750 N N . TYR A 1 95 ? -0.815 2.378 -10.202 1.00 95.50 95 TYR A N 1
ATOM 751 C CA . TYR A 1 95 ? -0.572 1.140 -10.938 1.00 95.50 95 TYR A CA 1
ATOM 752 C C . TYR A 1 95 ? -1.551 0.036 -10.537 1.00 95.50 95 TYR A C 1
ATOM 754 O O . TYR A 1 95 ? -2.221 -0.548 -11.385 1.00 95.50 95 TYR A O 1
ATOM 762 N N . SER A 1 96 ? -1.646 -0.265 -9.241 1.00 95.69 96 SER A N 1
ATOM 763 C CA . SER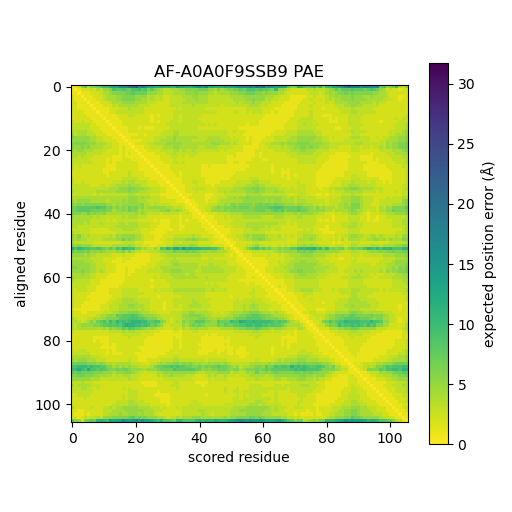 A 1 96 ? -2.522 -1.320 -8.726 1.00 95.69 96 SER A CA 1
ATOM 764 C C . SER A 1 96 ? -2.827 -1.114 -7.244 1.00 95.69 96 SER A C 1
ATOM 766 O O . SER A 1 96 ? -2.244 -0.251 -6.590 1.00 95.69 96 SER A O 1
ATOM 768 N N . LYS A 1 97 ? -3.742 -1.913 -6.696 1.00 96.94 97 LYS A N 1
ATOM 769 C CA . LYS A 1 97 ? -4.030 -1.951 -5.262 1.00 96.94 97 LYS A CA 1
ATOM 770 C C . LYS A 1 97 ? -4.385 -3.350 -4.790 1.00 96.94 97 LYS A C 1
ATOM 772 O O . LYS A 1 97 ? -5.012 -4.119 -5.515 1.00 96.94 97 LYS A O 1
ATOM 777 N N . VAL A 1 98 ? -4.054 -3.621 -3.537 1.00 96.00 98 VAL A N 1
ATOM 778 C CA . VAL A 1 98 ? -4.547 -4.763 -2.763 1.00 96.00 98 VAL A CA 1
ATOM 779 C C . VAL A 1 98 ? -5.171 -4.249 -1.473 1.00 96.00 98 VAL A C 1
ATOM 781 O O . VAL A 1 98 ? -4.835 -3.160 -1.002 1.00 96.00 98 VAL A O 1
ATOM 784 N N . TRP A 1 99 ? -6.119 -4.994 -0.914 1.00 96.38 99 TRP A N 1
ATOM 785 C CA . TRP A 1 99 ? -6.837 -4.556 0.277 1.00 96.38 99 TRP A CA 1
ATOM 786 C C . TRP A 1 99 ? -7.291 -5.726 1.140 1.00 96.38 99 TRP A C 1
ATOM 788 O O . TRP A 1 99 ? -7.512 -6.835 0.656 1.00 96.38 99 TRP A O 1
ATOM 798 N N . MET A 1 100 ? -7.487 -5.439 2.423 1.00 95.56 100 MET A N 1
ATOM 799 C CA . MET A 1 100 ? -8.045 -6.358 3.404 1.00 95.56 100 MET A CA 1
ATOM 800 C C . MET A 1 100 ? -9.178 -5.663 4.152 1.00 95.56 100 MET A C 1
ATOM 802 O O . MET A 1 100 ? -9.007 -4.541 4.626 1.00 95.56 100 MET A O 1
ATOM 806 N N . ARG A 1 101 ? -10.332 -6.331 4.253 1.00 95.69 101 ARG A N 1
ATOM 807 C CA . ARG A 1 101 ? -11.471 -5.865 5.053 1.00 95.69 101 ARG A CA 1
ATOM 808 C C . ARG A 1 101 ? -11.449 -6.496 6.433 1.00 95.69 101 ARG A C 1
ATOM 810 O O . ARG A 1 101 ? -11.152 -7.679 6.580 1.00 95.69 101 ARG A O 1
ATOM 817 N N . LEU A 1 102 ? -11.804 -5.699 7.427 1.00 94.69 102 LEU A N 1
ATOM 818 C CA . LEU A 1 102 ? -11.808 -6.058 8.831 1.00 94.69 102 LEU A CA 1
ATOM 819 C C . LEU A 1 102 ? -13.062 -5.492 9.496 1.00 94.69 102 LEU A C 1
ATOM 821 O O . LEU A 1 102 ? -13.525 -4.403 9.162 1.00 94.69 102 LEU A O 1
ATOM 825 N N . ASN A 1 103 ? -13.571 -6.226 10.479 1.00 95.06 103 ASN A N 1
ATOM 826 C CA . ASN A 1 103 ? -14.512 -5.684 11.450 1.00 95.06 103 ASN A CA 1
ATOM 827 C C . ASN A 1 103 ? -13.716 -5.265 12.684 1.00 95.06 103 ASN A C 1
ATOM 829 O O . ASN A 1 103 ? -12.933 -6.080 13.190 1.00 95.06 103 ASN A O 1
ATOM 833 N N . ILE A 1 104 ? -13.910 -4.018 13.115 1.00 95.88 104 ILE A N 1
ATOM 834 C CA . ILE A 1 104 ? -13.290 -3.444 14.309 1.00 95.88 104 ILE A CA 1
ATOM 835 C C . ILE A 1 104 ? -14.325 -3.398 15.428 1.00 95.88 104 ILE A C 1
ATOM 837 O O . ILE A 1 104 ? -15.340 -2.709 15.303 1.00 95.88 104 ILE A O 1
ATOM 841 N N . THR A 1 105 ? -14.073 -4.153 16.493 1.00 94.50 105 THR A N 1
ATOM 842 C CA . THR A 1 105 ? -14.963 -4.290 17.656 1.00 94.50 105 THR A CA 1
ATOM 843 C C . THR A 1 105 ? -14.394 -3.571 18.879 1.00 94.50 105 THR A C 1
ATOM 845 O O . THR A 1 105 ? -13.233 -3.170 18.880 1.00 94.50 105 THR A O 1
ATOM 848 N N . SER A 1 106 ? -15.208 -3.382 19.921 1.00 88.00 106 SER A N 1
ATOM 849 C CA . SER A 1 106 ? -14.717 -2.996 21.258 1.00 88.00 106 SER A CA 1
ATOM 850 C C . SER A 1 106 ? -13.773 -4.037 21.836 1.00 88.00 106 SER A C 1
ATOM 852 O O . SER A 1 106 ? -14.094 -5.235 21.652 1.00 88.00 106 SER A O 1
#

Radius of gyration: 14.7 Å; Cα contacts (8 Å, |Δi|>4): 245; chains: 1; bounding box: 33×23×40 Å

Mean predicted aligned error: 3.12 Å